Protein AF-A0A832NS48-F1 (afdb_monomer)

pLDDT: mean 82.48, std 14.41, range [35.66, 97.19]

Foldseek 3Di:
DLVVCVVVPNDDPDSVVDDQLSVLVVCVLLVLLQKWKFQPPDPVGDIASQSVQSVVHSPGDRLLVVLVVCCVVPVPVSVVSVDPVSVVSVVVSVQSVCCSVPNADEPDPDDPAQPCHPPPDPPCWDCTYPDDMTMDGGDDDPVSDDDDDVVVQVPDPHSCPVVPDDD

Structure (mmCIF, N/CA/C/O backbone):
data_AF-A0A832NS48-F1
#
_entry.id   AF-A0A832NS48-F1
#
loop_
_atom_site.group_PDB
_atom_site.id
_atom_site.type_symbol
_atom_site.label_atom_id
_atom_site.label_alt_id
_atom_site.label_comp_id
_atom_site.label_asym_id
_atom_site.label_entity_id
_atom_site.label_seq_id
_atom_site.pdbx_PDB_ins_code
_atom_site.Cartn_x
_atom_site.Cartn_y
_atom_site.Cartn_z
_atom_site.occupancy
_atom_site.B_iso_or_equiv
_atom_site.auth_seq_id
_atom_site.auth_comp_id
_atom_site.auth_asym_id
_atom_site.auth_atom_id
_atom_site.pdbx_PDB_model_num
ATOM 1 N N . MET A 1 1 ? -8.721 -1.169 -5.989 1.00 82.88 1 MET A N 1
ATOM 2 C CA . MET A 1 1 ? -8.488 -2.632 -5.961 1.00 82.88 1 MET A CA 1
ATOM 3 C C . MET A 1 1 ? -9.511 -3.408 -6.786 1.00 82.88 1 MET A C 1
ATOM 5 O O . MET A 1 1 ? -9.071 -4.079 -7.704 1.00 82.88 1 MET A O 1
ATOM 9 N N . LYS A 1 2 ? -10.835 -3.277 -6.565 1.00 88.69 2 LYS A N 1
ATOM 10 C CA . LYS A 1 2 ? -11.875 -3.960 -7.380 1.00 88.69 2 LYS A CA 1
ATOM 11 C C . LYS A 1 2 ? -11.630 -3.884 -8.891 1.00 88.69 2 LYS A C 1
ATOM 13 O O . LYS A 1 2 ? -11.517 -4.914 -9.543 1.00 88.69 2 LYS A O 1
ATOM 18 N N . ASN A 1 3 ? -11.473 -2.672 -9.422 1.00 88.06 3 ASN A N 1
ATOM 19 C CA . ASN A 1 3 ? -11.255 -2.481 -10.857 1.00 88.06 3 ASN A CA 1
ATOM 20 C C . ASN A 1 3 ? -9.983 -3.173 -11.367 1.00 88.06 3 ASN A C 1
ATOM 22 O O . ASN A 1 3 ? -9.993 -3.656 -12.489 1.00 88.06 3 ASN A O 1
ATOM 26 N N . ILE A 1 4 ? -8.926 -3.261 -10.549 1.00 88.88 4 ILE A N 1
ATOM 27 C CA . ILE A 1 4 ? -7.687 -3.965 -10.910 1.00 88.88 4 ILE A CA 1
ATOM 28 C C . ILE A 1 4 ? -7.997 -5.449 -11.111 1.00 88.88 4 ILE A C 1
ATOM 30 O O . ILE A 1 4 ? -7.703 -5.986 -12.170 1.00 88.88 4 ILE A O 1
ATOM 34 N N . LEU A 1 5 ? -8.658 -6.093 -10.144 1.00 89.19 5 LEU A N 1
ATOM 35 C CA . LEU A 1 5 ? -9.024 -7.510 -10.242 1.00 89.19 5 LEU A CA 1
ATOM 36 C C . LEU A 1 5 ? -9.884 -7.791 -11.479 1.00 89.19 5 LEU A C 1
ATOM 38 O O . LEU A 1 5 ? -9.539 -8.638 -12.298 1.00 89.19 5 LEU A O 1
ATOM 42 N N . MET A 1 6 ? -10.972 -7.039 -11.647 1.00 88.19 6 MET A N 1
ATOM 43 C CA . MET A 1 6 ? -11.918 -7.276 -12.740 1.00 88.19 6 MET A CA 1
ATOM 44 C C . MET A 1 6 ? -11.299 -7.042 -14.119 1.00 88.19 6 MET A C 1
ATOM 46 O O . MET A 1 6 ? -11.556 -7.803 -15.048 1.00 88.19 6 MET A O 1
ATOM 50 N N . LYS A 1 7 ? -10.473 -5.997 -14.268 1.00 87.69 7 LYS A N 1
ATOM 51 C CA . LYS A 1 7 ? -9.780 -5.715 -15.533 1.00 87.69 7 LYS A CA 1
ATOM 52 C C . LYS A 1 7 ? -8.726 -6.771 -15.869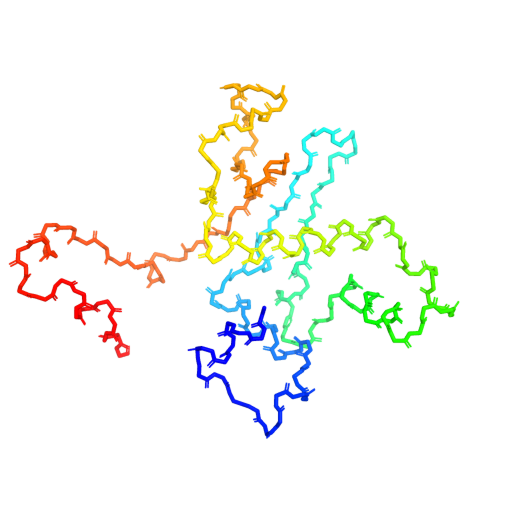 1.00 87.69 7 LYS A C 1
ATOM 54 O O . LYS A 1 7 ? -8.469 -6.975 -17.045 1.00 87.69 7 LYS A O 1
ATOM 59 N N . ASN A 1 8 ? -8.196 -7.471 -14.866 1.00 85.88 8 ASN A N 1
ATOM 60 C CA . ASN A 1 8 ? -7.285 -8.607 -15.026 1.00 85.88 8 ASN A CA 1
ATOM 61 C C . ASN A 1 8 ? -8.017 -9.965 -15.063 1.00 85.88 8 ASN A C 1
ATOM 63 O O . ASN A 1 8 ? -7.421 -11.004 -14.801 1.00 85.88 8 ASN A O 1
ATOM 67 N N . GLY A 1 9 ? -9.322 -9.979 -15.359 1.00 86.50 9 GLY A N 1
ATOM 68 C CA . GLY A 1 9 ? -10.070 -11.214 -15.610 1.00 86.50 9 GLY A CA 1
ATOM 69 C C . GLY A 1 9 ? -10.454 -12.020 -14.367 1.00 86.50 9 GLY A C 1
ATOM 70 O O . GLY A 1 9 ? -11.008 -13.109 -14.513 1.00 86.50 9 GLY A O 1
ATOM 71 N N . TYR A 1 10 ? -10.224 -11.501 -13.158 1.00 87.56 10 TYR A N 1
ATOM 72 C CA . TYR A 1 10 ? -10.694 -12.145 -11.933 1.00 87.56 10 TYR A CA 1
ATOM 73 C C . TYR A 1 10 ? -12.229 -12.152 -11.890 1.00 87.56 10 TYR A C 1
ATOM 75 O O . TYR A 1 10 ? -12.864 -11.113 -12.089 1.00 87.56 10 TYR A O 1
ATOM 83 N N . ARG A 1 11 ? -12.829 -13.316 -11.613 1.00 85.81 11 ARG A N 1
ATOM 84 C CA . ARG A 1 11 ? -14.287 -13.504 -11.577 1.00 85.81 11 ARG A CA 1
ATOM 85 C C . ARG A 1 11 ? -14.727 -14.132 -10.264 1.00 85.81 11 ARG A C 1
ATOM 87 O O . ARG A 1 11 ? -14.133 -15.102 -9.804 1.00 85.81 11 ARG A O 1
ATOM 94 N N . ARG A 1 12 ? -15.826 -13.613 -9.721 1.00 83.00 12 ARG A N 1
ATOM 95 C CA . ARG A 1 12 ? -16.579 -14.208 -8.615 1.00 83.00 12 ARG A CA 1
ATOM 96 C C . ARG A 1 12 ? -18.051 -14.315 -9.014 1.00 83.00 12 ARG A C 1
ATOM 98 O O . ARG A 1 12 ? -18.459 -13.708 -10.001 1.00 83.00 12 ARG A O 1
ATOM 105 N N . SER A 1 13 ? -18.825 -15.114 -8.284 1.00 76.62 13 SER A N 1
ATOM 106 C CA . SER A 1 13 ? -20.259 -15.317 -8.533 1.00 76.62 13 SER A CA 1
ATOM 107 C C . SER A 1 13 ? -21.064 -14.012 -8.469 1.00 76.62 13 SER A C 1
ATOM 109 O O . SER A 1 13 ? -21.865 -13.761 -9.363 1.00 76.62 13 SER A O 1
ATOM 111 N N . ASP A 1 14 ? -20.808 -13.163 -7.470 1.00 80.5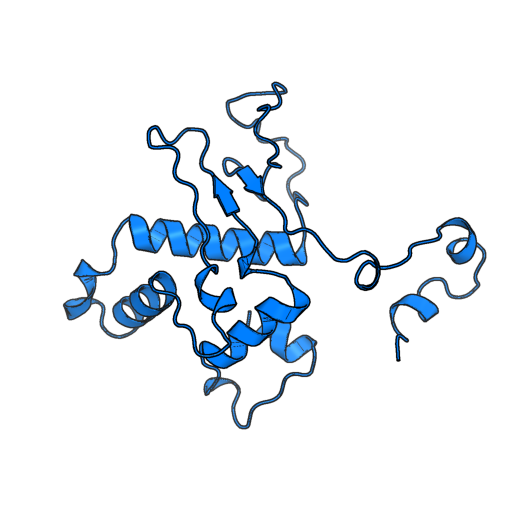0 14 ASP A N 1
ATOM 112 C CA . ASP A 1 14 ? -21.246 -11.762 -7.427 1.00 80.50 14 ASP A CA 1
ATOM 113 C C . ASP A 1 14 ? -20.042 -10.890 -7.030 1.00 80.50 14 ASP A C 1
ATOM 115 O O . ASP A 1 14 ? -19.311 -11.182 -6.082 1.00 80.50 14 ASP A O 1
ATOM 119 N N . ASP A 1 15 ? -19.830 -9.789 -7.747 1.00 74.38 15 ASP A N 1
ATOM 120 C CA . ASP A 1 15 ? -18.825 -8.778 -7.415 1.00 74.38 15 ASP A CA 1
ATOM 121 C C . ASP A 1 15 ? -18.997 -8.188 -6.008 1.00 74.38 15 ASP A C 1
ATOM 123 O O . ASP A 1 15 ? -18.042 -7.671 -5.422 1.00 74.38 15 ASP A O 1
ATOM 127 N N . ARG A 1 16 ? -20.233 -8.163 -5.500 1.00 76.19 16 ARG A N 1
ATOM 128 C CA . ARG A 1 16 ? -20.558 -7.676 -4.154 1.00 76.19 16 ARG A CA 1
ATOM 129 C C . ARG A 1 16 ? -20.024 -8.593 -3.066 1.00 76.19 16 ARG A C 1
ATOM 131 O O . ARG A 1 16 ? -19.844 -8.125 -1.945 1.00 76.19 16 ARG A O 1
ATOM 138 N N . ASP A 1 17 ? -19.707 -9.837 -3.409 1.00 82.56 17 ASP A N 1
ATOM 139 C CA . ASP A 1 17 ? -19.166 -10.799 -2.460 1.00 82.56 17 ASP A CA 1
ATOM 140 C C . ASP A 1 17 ? -17.672 -10.590 -2.216 1.00 82.56 17 ASP A C 1
ATOM 142 O O . ASP A 1 17 ? -17.150 -11.152 -1.251 1.00 82.56 17 ASP A O 1
ATOM 146 N N . LEU A 1 18 ? -16.984 -9.791 -3.052 1.00 86.94 18 LEU A N 1
ATOM 147 C CA . LEU A 1 18 ? -15.542 -9.562 -2.957 1.00 86.94 18 LEU A CA 1
ATOM 148 C C . LEU A 1 18 ? -15.123 -9.184 -1.535 1.00 86.94 18 LEU A C 1
ATOM 150 O O . LEU A 1 18 ? -15.590 -8.201 -0.956 1.00 86.94 18 LEU A O 1
ATOM 154 N N . ASN A 1 19 ? -14.186 -9.952 -0.998 1.00 87.44 19 ASN A N 1
ATOM 155 C CA . ASN A 1 19 ? -13.666 -9.792 0.345 1.00 87.44 19 ASN A CA 1
ATOM 156 C C . ASN A 1 19 ? -12.159 -9.502 0.318 1.00 87.44 19 ASN A C 1
ATOM 158 O O . ASN A 1 19 ? -11.529 -9.364 -0.730 1.00 87.44 19 ASN A O 1
ATOM 162 N N . MET A 1 20 ? -11.578 -9.350 1.507 1.00 87.62 20 MET A N 1
ATOM 163 C CA . MET A 1 20 ? -10.165 -9.005 1.650 1.00 87.62 20 MET A CA 1
ATOM 164 C C . MET A 1 20 ? -9.223 -10.084 1.094 1.00 87.62 20 MET A C 1
ATOM 166 O O . MET A 1 20 ? -8.210 -9.736 0.490 1.00 87.62 20 MET A O 1
ATOM 170 N N . SER A 1 21 ? -9.567 -11.366 1.238 1.00 88.25 21 SER A N 1
ATOM 171 C CA . SER A 1 21 ? -8.753 -12.463 0.709 1.00 88.25 21 SER A CA 1
ATOM 172 C C . SER A 1 21 ? -8.655 -12.399 -0.818 1.00 88.25 21 SER A C 1
ATOM 174 O O . SER A 1 21 ? -7.577 -12.602 -1.370 1.00 88.25 21 SER A O 1
ATOM 176 N N . ASP A 1 22 ? -9.724 -11.999 -1.515 1.00 91.06 22 ASP A N 1
ATOM 177 C CA . ASP A 1 22 ? -9.670 -11.820 -2.975 1.00 91.06 22 ASP A CA 1
ATOM 178 C C . ASP A 1 22 ? -8.679 -10.717 -3.370 1.00 91.06 22 ASP A C 1
ATOM 180 O O . ASP A 1 22 ? -7.909 -10.856 -4.321 1.00 91.06 22 ASP A O 1
ATOM 184 N N . TYR A 1 23 ? -8.653 -9.617 -2.612 1.00 91.62 23 TYR A N 1
ATOM 185 C CA . TYR A 1 23 ? -7.714 -8.523 -2.858 1.00 91.62 23 TYR A CA 1
ATOM 186 C C . TYR A 1 23 ? -6.269 -8.882 -2.511 1.00 91.62 23 TYR A C 1
ATOM 188 O O . TYR A 1 23 ? -5.361 -8.330 -3.130 1.00 91.62 23 TYR A O 1
ATOM 196 N N . ALA A 1 24 ? -6.036 -9.815 -1.586 1.00 92.75 24 ALA A N 1
ATOM 197 C CA . ALA A 1 24 ? -4.690 -10.250 -1.222 1.00 92.75 24 ALA A CA 1
ATOM 198 C C . ALA A 1 24 ? -3.950 -10.940 -2.384 1.00 92.75 24 ALA A C 1
ATOM 200 O O . ALA A 1 24 ? -2.720 -10.925 -2.418 1.00 92.75 24 ALA A O 1
ATOM 201 N N . ILE A 1 25 ? -4.668 -11.441 -3.399 1.00 92.00 25 ILE A N 1
ATOM 202 C CA . ILE A 1 25 ? -4.076 -11.951 -4.650 1.00 92.00 25 ILE A CA 1
ATOM 203 C C . ILE A 1 25 ? -3.245 -10.872 -5.356 1.00 92.00 25 ILE A C 1
ATOM 205 O O . ILE A 1 25 ? -2.216 -11.191 -5.950 1.00 92.00 25 ILE A O 1
ATOM 209 N N . LEU A 1 26 ? -3.626 -9.593 -5.239 1.00 92.19 26 LEU A N 1
ATOM 210 C CA . LEU A 1 26 ? -2.875 -8.478 -5.827 1.00 92.19 26 LEU A CA 1
ATOM 211 C C . LEU A 1 26 ? -1.442 -8.393 -5.294 1.00 92.19 26 LEU A C 1
ATOM 213 O O . LEU A 1 26 ? -0.576 -7.861 -5.978 1.00 92.19 26 LEU A O 1
ATOM 217 N N . ASN A 1 27 ? -1.163 -8.940 -4.106 1.00 94.06 27 ASN A N 1
ATOM 218 C CA . ASN A 1 27 ? 0.193 -8.995 -3.574 1.00 94.06 27 ASN A CA 1
ATOM 219 C C . ASN A 1 27 ? 1.153 -9.783 -4.481 1.00 94.06 27 ASN A C 1
ATOM 221 O O . 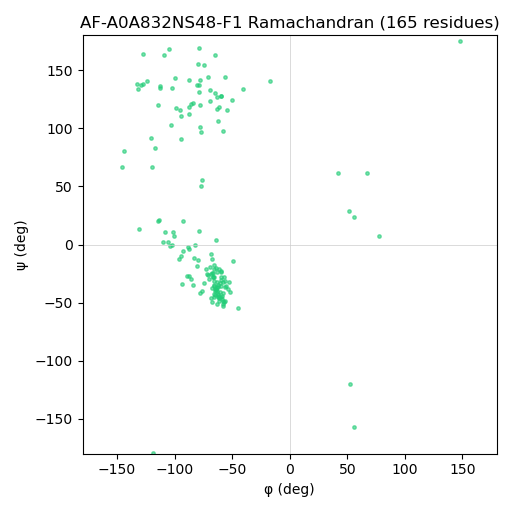ASN A 1 27 ? 2.338 -9.474 -4.481 1.00 94.06 27 ASN A O 1
ATOM 225 N N . LYS A 1 28 ? 0.652 -10.760 -5.254 1.00 89.88 28 LYS A N 1
ATOM 226 C CA . LYS A 1 28 ? 1.473 -11.547 -6.184 1.00 89.88 28 LYS A CA 1
ATOM 227 C C . LYS A 1 28 ? 1.994 -10.698 -7.339 1.00 89.88 28 LYS A C 1
ATOM 229 O O . LYS A 1 28 ? 3.180 -10.720 -7.598 1.00 89.88 28 LYS A O 1
ATOM 234 N N . SER A 1 29 ? 1.122 -9.933 -7.994 1.00 87.12 29 SER A N 1
ATOM 235 C CA . SER A 1 29 ? 1.505 -9.136 -9.168 1.00 87.12 29 SER A CA 1
ATOM 236 C C . SER A 1 29 ? 2.081 -7.766 -8.821 1.00 87.12 29 SER A C 1
ATOM 238 O O . SER A 1 29 ? 2.874 -7.219 -9.572 1.00 87.12 29 SER A O 1
ATOM 240 N N . HIS A 1 30 ? 1.665 -7.181 -7.698 1.00 91.44 30 HIS A N 1
ATOM 241 C CA . HIS A 1 30 ? 2.026 -5.811 -7.334 1.00 91.44 30 HIS A CA 1
ATOM 242 C C . HIS A 1 30 ? 2.988 -5.743 -6.145 1.00 91.44 30 HIS A C 1
ATOM 244 O O . HIS A 1 30 ? 3.274 -4.645 -5.685 1.00 91.44 30 HIS A O 1
ATOM 250 N N . PHE A 1 31 ? 3.442 -6.874 -5.589 1.00 94.31 31 PHE A N 1
ATOM 251 C CA . PHE A 1 31 ? 4.421 -6.936 -4.490 1.00 94.31 31 PHE A CA 1
ATOM 252 C C . PHE A 1 31 ? 4.077 -6.061 -3.266 1.00 94.31 31 PHE A C 1
ATOM 254 O O . PHE A 1 31 ? 4.954 -5.592 -2.539 1.00 94.31 31 PHE A O 1
ATOM 261 N N . LEU A 1 32 ? 2.783 -5.835 -3.014 1.00 96.25 32 LEU A N 1
ATOM 262 C CA . LEU A 1 32 ? 2.266 -4.809 -2.094 1.00 96.25 32 LEU A CA 1
ATOM 263 C C . LEU A 1 32 ? 2.843 -4.917 -0.672 1.00 96.25 32 LEU A C 1
ATOM 265 O O . LEU A 1 32 ? 3.118 -3.909 -0.024 1.00 96.25 32 LEU A O 1
ATOM 269 N N . SER A 1 33 ? 3.075 -6.139 -0.196 1.00 96.62 33 SER A N 1
ATOM 270 C CA . SER A 1 33 ? 3.649 -6.453 1.121 1.00 96.62 33 SER A CA 1
ATOM 271 C C . SER A 1 33 ? 5.118 -6.054 1.299 1.00 96.62 33 SER A C 1
ATOM 273 O O . SER A 1 33 ? 5.620 -6.086 2.425 1.00 96.62 33 SER A O 1
ATOM 275 N N . GLN A 1 34 ? 5.818 -5.701 0.221 1.00 96.56 34 GLN A N 1
ATOM 276 C CA . GLN A 1 34 ? 7.217 -5.273 0.253 1.00 96.56 34 GLN A CA 1
ATOM 277 C C . GLN A 1 34 ? 7.387 -3.748 0.275 1.00 96.56 34 GLN A C 1
ATOM 279 O O . GLN A 1 34 ? 8.487 -3.271 0.554 1.00 96.56 34 GLN A O 1
ATOM 284 N N . PHE A 1 35 ? 6.325 -2.983 0.016 1.00 96.25 35 PHE A N 1
ATOM 285 C CA . PHE A 1 35 ? 6.386 -1.528 0.077 1.00 96.25 35 PHE A CA 1
ATOM 286 C C . PHE A 1 35 ? 6.511 -1.024 1.517 1.00 96.25 35 PHE A C 1
ATOM 288 O O . PHE A 1 35 ? 5.862 -1.528 2.441 1.00 96.25 35 PHE A O 1
ATOM 295 N N . GLU A 1 36 ? 7.273 0.054 1.684 1.00 95.19 36 GLU A N 1
ATOM 296 C CA . GLU A 1 36 ? 7.335 0.821 2.928 1.00 95.19 36 GLU A CA 1
ATOM 297 C C . GLU A 1 36 ? 7.123 2.305 2.629 1.00 95.19 36 GLU A C 1
ATOM 299 O O . GLU A 1 36 ? 7.685 2.844 1.681 1.00 95.19 36 GLU A O 1
ATOM 304 N N . VAL A 1 37 ? 6.331 2.983 3.453 1.00 93.12 37 VAL A N 1
ATOM 305 C CA . VAL A 1 37 ? 6.095 4.427 3.374 1.00 93.12 37 VAL A CA 1
ATOM 306 C C . VAL A 1 37 ? 6.698 5.090 4.602 1.00 93.12 37 VAL A C 1
ATOM 308 O O . VAL A 1 37 ? 6.530 4.607 5.720 1.00 93.12 37 VAL A O 1
ATOM 311 N N . THR A 1 38 ? 7.381 6.210 4.404 1.00 90.25 38 THR A N 1
ATOM 312 C CA . THR A 1 38 ? 7.946 7.032 5.475 1.00 90.25 38 THR A CA 1
ATOM 313 C C . THR A 1 38 ? 7.428 8.459 5.368 1.00 90.25 38 THR A C 1
ATOM 315 O O . THR A 1 38 ? 7.293 9.017 4.280 1.00 90.25 38 THR A O 1
ATOM 318 N N . MET A 1 39 ? 7.148 9.065 6.518 1.00 86.44 39 MET A N 1
ATOM 319 C CA . MET A 1 39 ? 6.843 10.490 6.633 1.00 86.44 39 MET A CA 1
ATOM 320 C C . MET A 1 39 ? 8.086 11.200 7.179 1.00 86.44 39 MET A C 1
ATOM 322 O O . MET A 1 39 ? 8.353 11.080 8.377 1.00 86.44 39 MET A O 1
ATOM 326 N N . PRO A 1 40 ? 8.868 11.906 6.343 1.00 76.31 40 PRO A N 1
ATOM 327 C CA . PRO A 1 40 ? 10.176 12.428 6.746 1.00 76.31 40 PRO A CA 1
ATOM 328 C C . PRO A 1 40 ? 10.088 13.465 7.879 1.00 76.31 40 PRO A C 1
ATOM 330 O O . PRO A 1 40 ? 10.940 13.485 8.760 1.00 76.31 40 PRO A O 1
ATOM 333 N N . ASN A 1 41 ? 9.005 14.248 7.926 1.00 75.38 41 ASN A N 1
ATOM 334 C CA . ASN A 1 41 ? 8.764 15.259 8.964 1.00 75.38 41 ASN A CA 1
ATOM 335 C C . ASN A 1 41 ? 8.166 14.698 10.271 1.00 75.38 41 ASN A C 1
ATOM 337 O O . ASN A 1 41 ? 7.902 15.452 11.206 1.00 75.38 41 ASN A O 1
ATOM 341 N N . TRP A 1 42 ? 7.907 13.390 10.356 1.00 81.50 42 TRP A N 1
ATOM 342 C CA . TRP A 1 42 ? 7.347 12.779 11.559 1.00 81.50 42 TRP A CA 1
ATOM 343 C C . TRP A 1 42 ? 8.481 12.391 12.521 1.00 81.50 42 TRP A C 1
ATOM 345 O O . TRP A 1 42 ? 9.235 11.451 12.265 1.00 81.50 42 TRP A O 1
ATOM 355 N N . THR A 1 43 ? 8.563 13.073 13.667 1.00 68.19 43 THR A N 1
ATOM 356 C CA . THR A 1 43 ? 9.647 12.954 14.671 1.00 68.19 43 THR A CA 1
ATOM 357 C C . THR A 1 43 ? 9.933 11.521 15.136 1.00 68.19 43 THR A C 1
ATOM 359 O O . THR A 1 43 ? 11.076 11.158 15.390 1.00 68.19 43 THR A O 1
ATOM 362 N N . GLY A 1 44 ? 8.911 10.670 15.189 1.00 62.03 44 GLY A N 1
ATOM 363 C CA . GLY A 1 44 ? 9.012 9.249 15.533 1.00 62.03 44 GLY A CA 1
ATOM 364 C C . GLY A 1 44 ? 9.507 8.284 14.442 1.00 62.03 44 GLY A C 1
ATOM 365 O O . GLY A 1 44 ? 9.336 7.087 14.646 1.00 62.03 44 GLY A O 1
ATOM 366 N N . ARG A 1 45 ? 10.051 8.741 13.295 1.00 63.03 45 ARG A N 1
ATOM 367 C CA . ARG A 1 45 ? 10.482 7.883 12.158 1.00 63.03 45 ARG A CA 1
ATOM 368 C C . ARG A 1 45 ? 9.477 6.757 11.872 1.00 63.03 45 ARG A C 1
ATOM 370 O O . ARG A 1 45 ? 9.775 5.570 12.002 1.00 63.03 45 ARG A O 1
ATOM 377 N N . CYS A 1 46 ? 8.248 7.128 11.527 1.00 75.12 46 CYS A N 1
ATOM 378 C CA . CYS A 1 46 ? 7.194 6.148 11.292 1.00 75.12 46 CYS A CA 1
ATOM 379 C C . CYS A 1 46 ? 7.372 5.506 9.908 1.00 75.12 46 CYS A C 1
ATOM 381 O O . CYS A 1 46 ? 7.023 6.109 8.892 1.00 75.12 46 CYS A O 1
ATOM 383 N N . LYS A 1 47 ? 7.928 4.289 9.879 1.00 88.62 47 LYS A N 1
ATOM 384 C CA . LYS A 1 47 ? 7.868 3.403 8.711 1.00 88.62 47 LYS A CA 1
ATOM 385 C C . LYS A 1 47 ? 6.553 2.633 8.741 1.00 88.62 47 LYS A C 1
ATOM 387 O O . LYS A 1 47 ? 6.273 1.907 9.695 1.00 88.62 47 LYS A O 1
ATOM 392 N N . VAL A 1 48 ? 5.755 2.782 7.694 1.00 93.88 48 VAL A N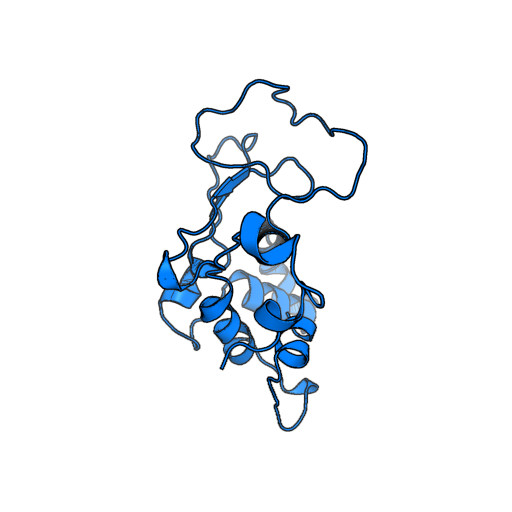 1
ATOM 393 C CA . VAL A 1 48 ? 4.438 2.163 7.555 1.00 93.88 48 VAL A CA 1
ATOM 394 C C . VAL A 1 48 ? 4.482 1.165 6.406 1.00 93.88 48 VAL A C 1
ATOM 396 O O . VAL A 1 48 ? 4.743 1.535 5.267 1.00 93.88 48 VAL A O 1
ATOM 399 N N . ALA A 1 49 ? 4.199 -0.102 6.700 1.00 96.06 49 ALA A N 1
ATOM 400 C CA . ALA A 1 49 ? 4.094 -1.172 5.710 1.00 96.06 49 ALA A CA 1
ATOM 401 C C . ALA A 1 49 ? 2.650 -1.712 5.720 1.00 96.06 49 ALA A C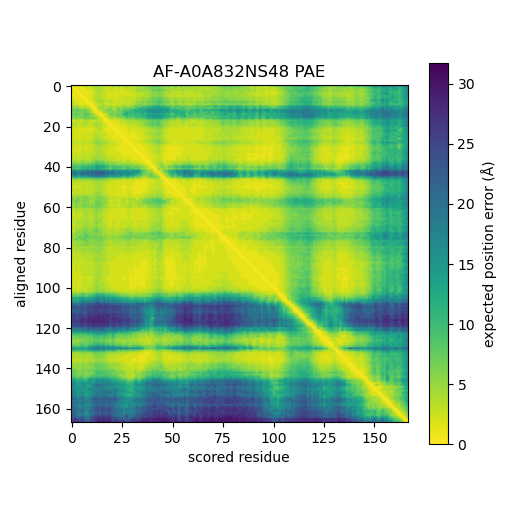 1
ATOM 403 O O . ALA A 1 49 ? 2.351 -2.679 6.431 1.00 96.06 49 ALA A O 1
ATOM 404 N N . PRO A 1 50 ? 1.716 -1.057 5.006 1.00 96.38 50 PRO A N 1
ATOM 405 C CA . PRO A 1 50 ? 0.276 -1.269 5.180 1.00 96.38 50 PRO A CA 1
ATOM 406 C C . PRO A 1 50 ? -0.191 -2.666 4.756 1.00 96.38 50 PRO A C 1
ATOM 408 O O . PRO A 1 50 ? -1.192 -3.153 5.275 1.00 96.38 50 PRO A O 1
ATOM 411 N N . PHE A 1 51 ? 0.544 -3.323 3.858 1.00 97.00 51 PHE A N 1
ATOM 412 C CA . PHE A 1 51 ? 0.225 -4.653 3.335 1.00 97.00 51 PHE A CA 1
ATOM 413 C C . PHE A 1 51 ? 1.170 -5.749 3.844 1.00 97.00 51 PHE A C 1
ATOM 415 O O . PHE A 1 51 ? 1.131 -6.868 3.342 1.00 97.00 51 PHE A O 1
ATOM 422 N N . LYS A 1 52 ? 2.021 -5.466 4.844 1.00 96.81 52 LYS A N 1
ATOM 423 C CA . LYS A 1 52 ? 3.058 -6.401 5.321 1.00 96.81 52 LYS A CA 1
ATOM 424 C C . LYS A 1 52 ? 2.513 -7.792 5.664 1.00 96.81 52 LYS A C 1
ATOM 426 O O . LYS A 1 52 ? 3.148 -8.786 5.327 1.00 96.81 52 LYS A O 1
ATOM 431 N N . ALA A 1 53 ? 1.339 -7.859 6.296 1.00 95.56 53 ALA A N 1
ATOM 432 C CA . ALA A 1 53 ? 0.734 -9.122 6.726 1.00 95.56 53 ALA A CA 1
ATOM 433 C C . ALA A 1 53 ? 0.391 -10.059 5.554 1.00 95.56 53 ALA A C 1
ATOM 435 O O . ALA A 1 53 ? 0.386 -11.269 5.729 1.00 95.56 53 ALA A O 1
ATOM 436 N N . TRP A 1 54 ? 0.191 -9.546 4.336 1.00 95.25 54 TRP A N 1
ATOM 437 C CA . TRP A 1 54 ? -0.045 -10.388 3.156 1.00 95.25 54 TRP A CA 1
ATOM 438 C C . TRP A 1 54 ? 1.166 -11.218 2.719 1.00 95.25 54 TRP A C 1
ATOM 440 O O . TRP A 1 54 ? 1.030 -12.088 1.862 1.00 95.25 54 TRP A O 1
ATOM 450 N N . ARG A 1 55 ? 2.346 -10.995 3.312 1.00 93.50 55 ARG A N 1
ATOM 451 C CA . ARG A 1 55 ? 3.484 -11.915 3.172 1.00 93.50 55 ARG A CA 1
ATOM 452 C C . ARG A 1 55 ? 3.205 -13.277 3.814 1.00 93.50 55 ARG A C 1
ATOM 454 O O . ARG A 1 55 ? 3.776 -14.270 3.387 1.00 93.50 55 ARG A O 1
ATOM 461 N N . GLU A 1 56 ? 2.352 -13.317 4.833 1.00 92.50 56 GLU A N 1
ATOM 462 C CA . GLU A 1 56 ? 2.026 -14.540 5.574 1.00 92.50 56 GLU A CA 1
ATOM 463 C C . GLU A 1 56 ? 0.989 -15.405 4.841 1.00 92.50 56 GLU A C 1
ATOM 465 O O . GLU A 1 56 ? 0.887 -16.597 5.116 1.00 92.50 56 GLU A O 1
ATOM 470 N N . GLY A 1 57 ? 0.248 -14.836 3.883 1.00 89.44 57 GLY A N 1
ATOM 471 C CA . GLY A 1 57 ? -0.711 -15.570 3.064 1.00 89.44 57 GLY A CA 1
ATOM 472 C C . GLY A 1 57 ? -1.918 -14.740 2.632 1.00 89.44 57 GLY A C 1
ATOM 473 O O . GLY A 1 57 ? -2.101 -13.591 3.038 1.00 89.44 57 GLY A O 1
ATOM 474 N N . ILE A 1 58 ? -2.757 -15.354 1.794 1.00 85.69 58 ILE A N 1
ATOM 475 C CA . ILE A 1 58 ? -3.983 -14.751 1.246 1.00 85.69 58 ILE A CA 1
ATOM 476 C C . ILE A 1 58 ? -5.053 -14.501 2.322 1.00 85.69 58 ILE A C 1
ATOM 478 O O . ILE A 1 58 ? -5.828 -13.555 2.213 1.00 85.69 58 ILE A O 1
ATOM 482 N N . ASP A 1 59 ? -5.056 -15.299 3.391 1.00 88.06 59 ASP A N 1
ATOM 483 C CA . ASP A 1 59 ? -6.025 -15.195 4.490 1.00 88.06 59 ASP A CA 1
ATOM 484 C C . ASP A 1 59 ? -5.602 -14.210 5.587 1.00 88.06 59 ASP A C 1
ATOM 486 O O . ASP A 1 59 ? -6.351 -13.945 6.536 1.00 88.06 59 ASP A O 1
ATOM 490 N N . SER A 1 60 ? -4.406 -13.631 5.464 1.00 91.62 60 SER A N 1
ATOM 491 C CA . SER A 1 60 ? -3.883 -12.690 6.444 1.00 91.62 60 SER A CA 1
ATOM 492 C C . SER A 1 60 ? -4.663 -11.381 6.423 1.00 91.62 60 SER A C 1
ATOM 494 O O . SER A 1 60 ? -4.766 -10.675 5.416 1.00 91.62 60 SER A O 1
ATOM 496 N N . LYS A 1 61 ? -5.204 -11.024 7.588 1.00 91.25 61 LYS A N 1
ATOM 497 C CA . LYS A 1 61 ? -6.009 -9.815 7.76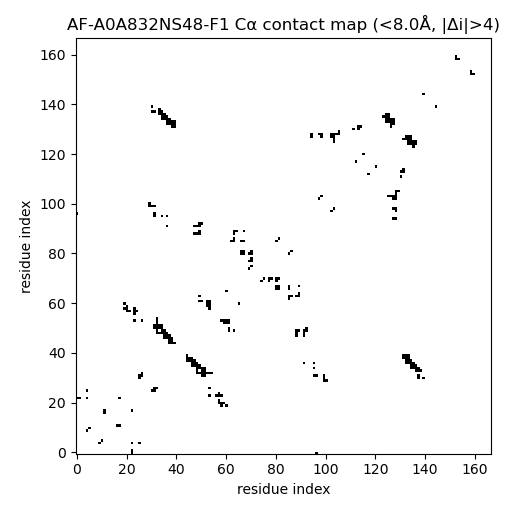1 1.00 91.25 61 LYS A CA 1
ATOM 498 C C . LYS A 1 61 ? -5.114 -8.591 7.921 1.00 91.25 61 LYS A C 1
ATOM 500 O O . LYS A 1 61 ? -4.157 -8.599 8.689 1.00 91.25 61 LYS A O 1
ATOM 505 N N . LEU A 1 62 ? -5.487 -7.498 7.261 1.00 95.19 62 LEU A N 1
ATOM 506 C CA . LEU A 1 62 ? -4.864 -6.193 7.468 1.00 95.19 62 LEU A CA 1
ATOM 507 C C . LEU A 1 62 ? -5.575 -5.463 8.619 1.00 95.19 62 LEU A C 1
ATOM 509 O O . LEU A 1 62 ? -6.762 -5.149 8.476 1.00 95.19 62 LEU A O 1
ATOM 513 N N . PRO A 1 63 ? -4.890 -5.138 9.734 1.00 94.19 63 PRO A N 1
ATOM 514 C CA . PRO A 1 63 ? -5.537 -4.513 10.889 1.00 94.19 63 PRO A CA 1
ATOM 515 C C . PRO A 1 63 ? -6.239 -3.191 10.559 1.00 94.19 63 PRO A C 1
ATOM 517 O O . PRO A 1 63 ? -7.364 -2.962 10.994 1.00 94.19 63 PRO A O 1
ATOM 520 N N . TRP A 1 64 ? -5.612 -2.345 9.735 1.00 95.31 64 TRP A N 1
ATOM 521 C CA . TRP A 1 64 ? -6.180 -1.052 9.342 1.00 95.31 64 TRP A CA 1
ATOM 522 C C . TRP A 1 64 ? -7.452 -1.202 8.502 1.00 95.31 64 TRP A C 1
ATOM 524 O O . TRP A 1 64 ? -8.373 -0.401 8.634 1.00 95.31 64 TRP A O 1
ATOM 534 N N . TYR A 1 65 ? -7.525 -2.235 7.658 1.00 94.44 65 TYR A N 1
ATOM 535 C CA . TYR A 1 65 ? -8.691 -2.474 6.815 1.00 94.44 65 TYR A CA 1
ATOM 536 C C . TYR A 1 65 ? -9.848 -3.061 7.619 1.00 94.44 65 TYR A C 1
ATOM 538 O O . TYR A 1 65 ? -10.994 -2.664 7.423 1.00 94.44 65 TYR A O 1
ATOM 546 N N . ALA A 1 66 ? -9.550 -3.978 8.546 1.00 94.12 66 ALA A N 1
ATOM 547 C CA . ALA A 1 66 ? -10.544 -4.484 9.485 1.00 94.12 66 ALA A CA 1
ATOM 548 C C . ALA A 1 66 ? -11.151 -3.326 10.293 1.00 94.12 66 ALA A C 1
ATOM 550 O O . ALA A 1 66 ? -12.370 -3.175 10.305 1.00 94.12 66 ALA A O 1
ATOM 551 N N . ALA A 1 67 ? -10.304 -2.447 10.841 1.00 95.62 67 ALA A N 1
ATOM 552 C CA . ALA A 1 67 ? -10.743 -1.257 11.564 1.00 95.62 67 ALA A CA 1
ATOM 553 C C . ALA A 1 67 ? -11.583 -0.306 10.699 1.00 95.62 67 ALA A C 1
ATOM 555 O O . ALA A 1 67 ? -12.649 0.144 11.116 1.00 95.62 67 ALA A O 1
ATOM 556 N N . TYR A 1 68 ? -11.149 -0.041 9.463 1.00 93.62 68 TYR A N 1
ATOM 557 C CA . TYR A 1 68 ? -11.926 0.748 8.507 1.00 93.62 68 TYR A CA 1
ATOM 558 C C . TYR A 1 68 ? -13.319 0.147 8.270 1.00 93.62 68 TYR A C 1
ATOM 560 O O . TYR A 1 68 ? -14.318 0.863 8.350 1.00 93.62 68 TYR A O 1
ATOM 568 N N . ASN A 1 69 ? -13.407 -1.163 8.018 1.00 92.50 69 ASN A N 1
ATOM 569 C CA . ASN A 1 69 ? -14.682 -1.835 7.784 1.00 92.50 69 ASN A CA 1
ATOM 570 C C . ASN A 1 69 ? -15.573 -1.825 9.031 1.00 92.50 69 ASN A C 1
ATOM 572 O O . ASN A 1 69 ? -16.763 -1.541 8.914 1.00 92.50 69 ASN A O 1
ATOM 576 N N . HIS A 1 70 ? -15.020 -2.072 10.219 1.00 95.31 70 HIS A N 1
ATOM 577 C CA . HIS A 1 70 ? -15.765 -1.983 11.475 1.00 95.31 70 HIS A CA 1
ATOM 578 C C . HIS A 1 70 ? -16.378 -0.591 11.667 1.00 95.31 70 HIS A C 1
ATOM 580 O O . HIS A 1 70 ? -17.581 -0.476 11.894 1.00 95.31 70 HIS A O 1
ATOM 586 N N . VAL A 1 71 ? -15.584 0.471 11.492 1.00 95.88 71 VAL A N 1
ATOM 587 C CA . VAL A 1 71 ? -16.053 1.863 11.600 1.00 95.88 71 VAL A CA 1
ATOM 588 C C . VAL A 1 71 ? -17.081 2.199 10.515 1.00 95.88 71 VAL A C 1
ATOM 590 O O . VAL A 1 71 ? -18.054 2.902 10.783 1.00 95.88 71 VAL A O 1
ATOM 593 N N . LYS A 1 72 ? -16.892 1.711 9.283 1.00 92.19 72 LYS A N 1
ATOM 594 C CA . LYS A 1 72 ? -17.821 1.925 8.162 1.00 92.19 72 LYS A CA 1
ATOM 595 C C . LYS A 1 72 ? -19.195 1.311 8.435 1.00 92.19 72 LYS A C 1
ATOM 597 O O . LYS A 1 72 ? -20.199 1.933 8.104 1.00 92.19 72 LYS A O 1
ATOM 602 N N . HIS A 1 73 ? -19.233 0.105 8.996 1.00 92.94 73 HIS A N 1
ATOM 603 C CA . HIS A 1 73 ? -20.475 -0.638 9.212 1.00 92.94 73 HIS A CA 1
ATOM 604 C C . HIS A 1 73 ? -21.141 -0.341 10.561 1.00 92.94 73 HIS A C 1
ATOM 606 O O . HIS A 1 73 ? -22.359 -0.442 10.658 1.00 92.94 73 HIS A O 1
ATOM 612 N N . ASN A 1 74 ? -20.376 0.047 11.583 1.00 94.94 74 ASN A N 1
ATOM 613 C CA . ASN A 1 74 ? -20.895 0.315 12.922 1.00 94.94 74 ASN A CA 1
ATOM 614 C C . ASN A 1 74 ? -20.121 1.456 13.600 1.00 94.94 74 ASN A C 1
ATOM 616 O O . ASN A 1 74 ? -19.389 1.275 14.571 1.00 94.94 74 ASN A O 1
ATOM 620 N N . ARG A 1 75 ? -20.264 2.668 13.057 1.00 93.31 75 ARG A N 1
ATOM 621 C CA . ARG A 1 75 ? -19.516 3.843 13.526 1.00 93.31 75 ARG A CA 1
ATOM 622 C C . ARG A 1 75 ? -19.770 4.173 14.998 1.00 93.31 75 ARG A C 1
ATOM 624 O O . ARG A 1 75 ? -18.849 4.641 15.655 1.00 93.31 75 ARG A O 1
ATOM 631 N N . GLN A 1 76 ? -20.992 3.967 15.492 1.00 95.44 76 GLN A N 1
ATOM 632 C CA . GLN A 1 76 ? -21.374 4.339 16.858 1.00 95.44 76 GLN A CA 1
ATOM 633 C C . GLN A 1 76 ? -20.607 3.516 17.899 1.00 95.44 76 GLN A C 1
ATOM 635 O O . GLN A 1 76 ? -20.053 4.089 18.831 1.00 95.44 76 GLN A O 1
ATOM 640 N N . GLU A 1 77 ? -20.500 2.201 17.704 1.00 97.00 77 GLU A N 1
ATOM 641 C CA . GLU A 1 77 ? -19.803 1.320 18.649 1.00 97.00 77 GLU A CA 1
ATOM 642 C C . GLU A 1 77 ? -18.301 1.207 18.366 1.00 97.00 77 GLU A C 1
ATOM 644 O O . GLU A 1 77 ? -17.517 0.943 19.275 1.00 97.00 77 GLU A O 1
ATOM 649 N N . LYS A 1 78 ? -17.884 1.391 17.107 1.00 97.19 78 LYS A N 1
ATOM 650 C CA . LYS A 1 78 ? -16.498 1.177 16.658 1.00 97.19 78 LYS A CA 1
ATOM 651 C C . LYS A 1 78 ? -15.692 2.458 16.497 1.00 97.19 78 LYS A C 1
ATOM 653 O O . LYS A 1 78 ? -14.589 2.418 15.959 1.00 97.19 78 LYS A O 1
ATOM 658 N N . PHE A 1 79 ? -16.196 3.601 16.966 1.00 95.56 79 PHE A N 1
ATOM 659 C CA . PHE A 1 79 ? -15.493 4.885 16.864 1.00 95.56 79 PHE A CA 1
ATOM 660 C C . PHE A 1 79 ? -14.091 4.854 17.492 1.00 95.56 79 PHE A C 1
ATOM 662 O O . PHE A 1 79 ? -13.174 5.499 16.992 1.00 95.56 79 PHE A O 1
ATOM 669 N N . ASN A 1 80 ? -13.888 4.048 18.536 1.00 96.50 80 ASN A N 1
ATOM 670 C CA . ASN A 1 80 ? -12.582 3.836 19.161 1.00 96.50 80 ASN A CA 1
ATOM 671 C C . ASN A 1 80 ? -11.523 3.262 18.196 1.00 96.50 80 ASN A C 1
ATOM 673 O O . ASN A 1 80 ? -10.329 3.435 18.427 1.00 96.50 80 ASN A O 1
ATOM 677 N N . GLU A 1 81 ? -11.933 2.597 17.111 1.00 96.94 81 GLU A N 1
ATOM 678 C CA . GLU A 1 81 ? -11.034 2.085 16.074 1.00 96.94 81 GLU A CA 1
ATOM 679 C C . GLU A 1 81 ? -10.651 3.163 15.037 1.00 96.94 81 GLU A C 1
ATOM 681 O O . GLU A 1 81 ? -9.681 2.980 14.295 1.00 96.94 81 GLU A O 1
ATOM 686 N N . ALA A 1 82 ? -11.323 4.323 15.019 1.00 95.50 82 ALA A N 1
ATOM 687 C CA . ALA A 1 82 ? -11.017 5.474 14.159 1.00 95.50 82 ALA A CA 1
ATOM 688 C C . ALA A 1 82 ? -9.801 6.281 14.666 1.00 95.50 82 ALA A C 1
ATOM 690 O O . ALA A 1 82 ? -9.838 7.500 14.823 1.00 95.50 82 ALA A O 1
ATOM 691 N N . THR A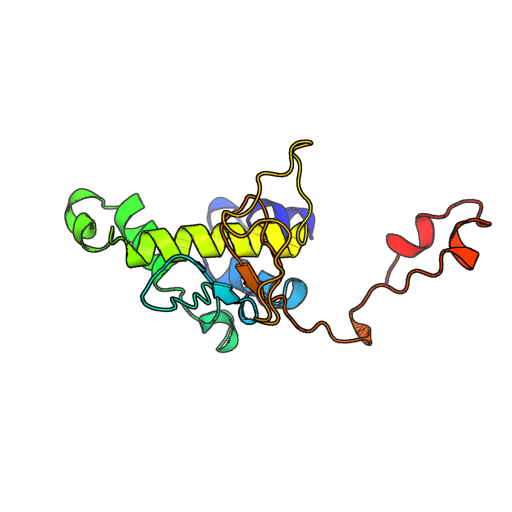 1 83 ? -8.703 5.584 14.949 1.00 95.81 83 THR A N 1
ATOM 692 C CA . THR A 1 83 ? -7.464 6.177 15.461 1.00 95.81 83 THR A CA 1
ATOM 693 C C . THR A 1 83 ? -6.636 6.812 14.347 1.00 95.81 83 THR A C 1
ATOM 695 O O . THR A 1 83 ? -6.664 6.360 13.198 1.00 95.81 83 THR A O 1
ATOM 698 N N . LEU A 1 84 ? -5.796 7.792 14.705 1.00 93.38 84 LEU A N 1
ATOM 699 C CA . LEU A 1 84 ? -4.809 8.366 13.784 1.00 93.38 84 LEU A CA 1
ATOM 700 C C . LEU A 1 84 ? -3.925 7.279 13.156 1.00 93.38 84 LEU A C 1
ATOM 702 O O . LEU A 1 84 ? -3.647 7.328 11.966 1.00 93.38 84 LEU A O 1
ATOM 706 N N . LYS A 1 85 ? -3.549 6.246 13.921 1.00 93.19 85 LYS A N 1
ATOM 707 C CA . LYS A 1 85 ? -2.776 5.104 13.415 1.00 93.19 85 LYS A CA 1
ATOM 708 C C . LYS A 1 85 ? -3.495 4.392 12.265 1.00 93.19 85 LYS A C 1
ATOM 710 O O . LYS A 1 85 ? -2.890 4.180 11.219 1.00 93.19 85 LYS A O 1
ATOM 715 N N . ASN A 1 86 ? -4.767 4.031 12.439 1.00 95.44 86 ASN A N 1
ATOM 716 C CA . ASN A 1 86 ? -5.522 3.327 11.399 1.00 95.44 86 ASN A CA 1
ATOM 717 C C . ASN A 1 86 ? -5.777 4.220 10.180 1.00 95.44 86 ASN A C 1
ATOM 719 O O . ASN A 1 86 ? -5.654 3.745 9.052 1.00 95.44 86 ASN A O 1
ATOM 723 N N . ALA A 1 87 ? -6.044 5.511 10.394 1.00 94.12 87 ALA A N 1
ATOM 724 C CA . ALA A 1 87 ? -6.169 6.488 9.314 1.00 94.12 87 ALA A CA 1
ATOM 725 C C . ALA A 1 87 ? -4.862 6.626 8.512 1.00 94.12 87 ALA A C 1
ATOM 727 O O . ALA A 1 87 ? -4.885 6.551 7.285 1.00 94.12 87 ALA A O 1
ATOM 728 N N . THR A 1 88 ? -3.714 6.734 9.190 1.00 93.06 88 THR A N 1
ATOM 729 C CA . THR A 1 88 ? -2.391 6.782 8.552 1.00 93.06 88 THR A CA 1
ATOM 730 C C . THR A 1 88 ? -2.106 5.508 7.761 1.00 93.06 88 THR A C 1
ATOM 732 O O . THR A 1 88 ? -1.679 5.588 6.614 1.00 93.06 88 THR A O 1
ATOM 735 N N . PHE A 1 89 ? -2.377 4.323 8.318 1.00 95.38 89 PHE A N 1
ATOM 736 C CA . PHE A 1 89 ? -2.180 3.063 7.593 1.00 95.38 89 PHE A CA 1
ATOM 737 C C . PHE A 1 89 ? -3.096 2.943 6.368 1.00 95.38 89 PHE A C 1
ATOM 739 O O . PHE A 1 89 ? -2.642 2.463 5.332 1.00 95.38 89 PHE A O 1
ATOM 746 N N . ALA A 1 90 ? -4.348 3.401 6.452 1.00 94.94 90 ALA A N 1
ATOM 747 C CA . ALA A 1 90 ? -5.261 3.425 5.311 1.00 94.94 90 ALA A CA 1
ATOM 748 C C . ALA A 1 90 ? -4.777 4.382 4.208 1.00 94.94 90 ALA A C 1
ATOM 750 O O . ALA A 1 90 ? -4.769 4.011 3.034 1.00 94.94 90 ALA A O 1
ATOM 751 N N . LEU A 1 91 ? -4.310 5.579 4.582 1.00 93.62 91 LEU A N 1
ATOM 752 C CA . LEU A 1 91 ? -3.722 6.548 3.654 1.00 93.62 91 LEU A CA 1
ATOM 753 C C . LEU A 1 91 ? -2.462 5.991 2.979 1.00 93.62 91 LEU A C 1
ATOM 755 O O . LEU A 1 91 ? -2.356 6.020 1.755 1.00 93.62 91 LEU A O 1
ATOM 759 N N . CYS A 1 92 ? -1.532 5.423 3.751 1.00 94.12 92 CYS A N 1
ATOM 760 C CA . CYS A 1 92 ? -0.345 4.769 3.200 1.00 94.12 92 CYS A CA 1
ATOM 761 C C . CYS A 1 92 ? -0.716 3.563 2.325 1.00 94.12 92 CYS A C 1
ATOM 763 O O . CYS A 1 92 ? -0.057 3.320 1.321 1.00 94.12 92 CYS A O 1
ATOM 765 N N . GLY A 1 93 ? -1.771 2.817 2.665 1.00 94.75 93 GLY A N 1
ATOM 766 C CA . GLY A 1 93 ? -2.289 1.725 1.840 1.00 94.75 93 GLY A CA 1
ATOM 767 C C . GLY A 1 93 ? -2.778 2.212 0.477 1.00 94.75 93 GLY A C 1
ATOM 768 O O . GLY A 1 93 ? -2.447 1.618 -0.547 1.00 94.75 93 GLY A O 1
ATOM 769 N N . LEU A 1 94 ? -3.504 3.332 0.446 1.00 93.88 94 LEU A N 1
ATOM 770 C CA . LEU A 1 94 ? -3.913 3.975 -0.802 1.00 93.88 94 LEU A CA 1
ATOM 771 C C . LEU A 1 94 ? -2.702 4.439 -1.621 1.00 93.88 94 LEU A C 1
ATOM 773 O O . LEU A 1 94 ? -2.643 4.182 -2.821 1.00 93.88 94 LEU A O 1
ATOM 777 N N . LEU A 1 95 ? -1.725 5.072 -0.969 1.00 93.38 95 LEU A N 1
ATOM 778 C CA . LEU A 1 95 ? -0.493 5.531 -1.606 1.00 93.38 95 LEU A CA 1
ATOM 779 C C . LEU A 1 95 ? 0.282 4.374 -2.248 1.00 93.38 95 LEU A C 1
ATOM 781 O O . LEU A 1 95 ? 0.658 4.467 -3.410 1.00 93.38 95 LEU A O 1
ATOM 785 N N . VAL A 1 96 ? 0.458 3.263 -1.527 1.00 95.31 96 VAL A N 1
ATOM 786 C CA . VAL A 1 96 ? 1.110 2.056 -2.056 1.00 95.31 96 VAL A CA 1
ATOM 787 C C . VAL A 1 96 ? 0.350 1.494 -3.257 1.00 95.31 96 VAL A C 1
ATOM 789 O O . VAL A 1 96 ? 0.976 1.123 -4.241 1.00 95.31 96 VAL A O 1
ATOM 792 N N . LEU A 1 97 ? -0.987 1.472 -3.235 1.00 93.88 97 LEU A N 1
ATOM 793 C CA . LEU A 1 97 ? -1.778 1.003 -4.380 1.00 93.88 97 LEU A CA 1
ATOM 794 C C . LEU A 1 97 ? -1.620 1.884 -5.621 1.00 93.88 97 LEU A C 1
ATOM 796 O O . LEU A 1 97 ? -1.613 1.359 -6.736 1.00 93.88 97 LEU A O 1
ATOM 800 N N . TYR A 1 98 ? -1.529 3.203 -5.443 1.00 92.19 98 TYR A N 1
ATOM 801 C CA . TYR A 1 98 ? -1.239 4.112 -6.547 1.00 92.19 98 TYR A CA 1
ATOM 802 C C . TYR A 1 98 ? 0.186 3.922 -7.045 1.00 92.19 98 TYR A C 1
ATOM 804 O O . TYR A 1 98 ? 0.388 3.771 -8.245 1.00 92.19 98 TYR A O 1
ATOM 812 N N . SER A 1 99 ? 1.161 3.846 -6.143 1.00 92.38 99 SER A N 1
ATOM 813 C CA . SER A 1 99 ? 2.556 3.656 -6.525 1.00 92.38 99 SER A CA 1
ATOM 814 C C . SER A 1 99 ? 2.843 2.295 -7.147 1.00 92.38 99 SER A C 1
ATOM 816 O O . SER A 1 99 ? 3.722 2.195 -7.990 1.00 92.38 99 SER A O 1
ATOM 818 N N . ALA A 1 100 ? 2.089 1.254 -6.812 1.00 92.38 100 ALA A N 1
ATOM 819 C CA . ALA A 1 100 ? 2.220 -0.037 -7.475 1.00 92.38 100 ALA A CA 1
ATOM 820 C C . ALA A 1 100 ? 1.667 -0.036 -8.912 1.00 92.38 100 ALA A C 1
ATOM 822 O O . ALA A 1 100 ? 2.100 -0.840 -9.725 1.00 92.38 100 ALA A O 1
ATOM 823 N N . GLN A 1 101 ? 0.718 0.850 -9.232 1.00 89.44 101 GLN A N 1
ATOM 824 C CA . GLN A 1 101 ? 0.157 0.970 -10.586 1.00 89.44 101 GLN A CA 1
ATOM 825 C C . GLN A 1 101 ? 0.869 2.025 -11.437 1.00 89.44 101 GLN A C 1
ATOM 827 O O . GLN A 1 101 ? 0.964 1.878 -12.650 1.00 89.44 101 GLN A O 1
ATOM 832 N N . PHE A 1 102 ? 1.330 3.107 -10.810 1.00 88.88 102 PHE A N 1
ATOM 833 C CA . PHE A 1 102 ? 1.799 4.314 -11.492 1.00 88.88 102 PHE A CA 1
ATOM 834 C C . PHE A 1 102 ? 3.165 4.792 -10.984 1.00 88.88 102 PHE A C 1
ATOM 836 O O . PHE A 1 102 ? 3.563 5.922 -11.253 1.00 88.88 102 PHE A O 1
ATOM 843 N N . CYS A 1 103 ? 3.890 3.967 -10.229 1.00 87.38 103 CYS A N 1
ATOM 844 C CA . CYS A 1 103 ? 5.205 4.291 -9.675 1.00 87.38 103 CYS A CA 1
ATOM 845 C C . CYS A 1 103 ? 5.206 5.618 -8.889 1.00 87.38 103 CYS A C 1
ATOM 847 O O . CYS A 1 103 ? 4.514 5.770 -7.880 1.00 87.38 103 CYS A O 1
ATOM 849 N N . ASN A 1 104 ? 6.013 6.580 -9.319 1.00 82.56 104 ASN A N 1
ATOM 850 C CA . ASN A 1 104 ? 6.109 7.927 -8.768 1.00 82.56 104 ASN A CA 1
ATOM 851 C C . ASN A 1 104 ? 5.618 8.989 -9.769 1.00 82.56 104 ASN A C 1
ATOM 853 O O . ASN A 1 104 ? 5.987 10.158 -9.643 1.00 82.56 104 ASN A O 1
ATOM 857 N N . VAL A 1 105 ? 4.797 8.596 -10.753 1.00 77.69 105 VAL A N 1
ATOM 858 C CA . VAL A 1 105 ? 4.248 9.516 -11.757 1.00 77.69 105 VAL A CA 1
ATOM 859 C C . VAL A 1 105 ? 3.429 10.604 -11.065 1.00 77.69 105 VAL A C 1
ATOM 861 O O . VAL A 1 105 ? 2.542 10.333 -10.251 1.00 77.69 105 VAL A O 1
ATOM 864 N N . ARG A 1 106 ? 3.745 11.858 -11.391 1.00 69.31 106 ARG A N 1
ATOM 865 C CA . ARG A 1 106 ? 3.044 13.048 -10.908 1.00 69.31 106 ARG A CA 1
ATOM 866 C C . ARG A 1 106 ? 2.126 13.550 -12.020 1.00 69.31 106 ARG A C 1
ATOM 868 O O . ARG A 1 106 ? 2.544 13.626 -13.167 1.00 69.31 106 ARG A O 1
ATOM 875 N N . PHE A 1 107 ? 0.887 13.882 -11.666 1.00 64.75 107 PHE A N 1
ATOM 876 C CA . PHE A 1 107 ? -0.119 14.419 -12.597 1.00 64.75 107 PHE A CA 1
ATOM 877 C C . PHE A 1 107 ? -0.274 15.946 -12.497 1.00 64.75 107 PHE A C 1
ATOM 879 O O . PHE A 1 107 ? -1.195 16.501 -13.084 1.00 64.75 107 PHE A O 1
ATOM 886 N N . ALA A 1 108 ? 0.582 16.614 -11.719 1.00 63.28 108 ALA A N 1
ATOM 887 C CA . ALA A 1 108 ? 0.611 18.066 -11.593 1.00 63.28 108 ALA A CA 1
ATOM 888 C C . ALA A 1 108 ? 1.914 18.600 -12.199 1.00 63.28 108 ALA A C 1
ATOM 890 O O . ALA A 1 108 ? 2.980 18.044 -11.921 1.00 63.28 108 ALA A O 1
ATOM 891 N N . ASP A 1 109 ? 1.799 19.663 -12.997 1.00 54.38 109 ASP A N 1
ATOM 892 C CA . ASP A 1 109 ? 2.922 20.331 -13.672 1.00 54.38 109 ASP A CA 1
ATOM 893 C C . ASP A 1 109 ? 3.845 21.059 -12.685 1.00 54.38 109 ASP A C 1
ATOM 895 O O . ASP A 1 109 ? 5.042 21.215 -12.931 1.00 54.38 109 ASP A O 1
ATOM 899 N N . ASP A 1 110 ? 3.309 21.444 -11.525 1.00 55.41 110 ASP A N 1
ATOM 900 C CA . ASP A 1 110 ? 4.072 22.119 -10.489 1.00 55.41 110 ASP A CA 1
ATOM 901 C C . ASP A 1 110 ? 4.774 21.106 -9.586 1.00 55.41 110 ASP A C 1
ATOM 903 O O . ASP A 1 110 ? 4.162 20.271 -8.908 1.00 55.41 110 ASP A O 1
ATOM 907 N N . VAL A 1 111 ? 6.101 21.222 -9.536 1.00 54.41 111 VAL A N 1
ATOM 908 C CA . VAL A 1 111 ? 6.916 20.630 -8.479 1.00 54.41 111 VAL A CA 1
ATOM 909 C C . VAL A 1 111 ? 6.399 21.207 -7.168 1.00 54.41 111 VAL A C 1
ATOM 911 O O . VAL A 1 111 ? 6.790 22.307 -6.802 1.00 54.41 111 VAL A O 1
ATOM 914 N N . ILE A 1 112 ? 5.531 20.489 -6.447 1.00 53.41 112 ILE A N 1
ATOM 915 C CA . ILE A 1 112 ? 5.359 20.736 -5.015 1.00 53.41 112 ILE A CA 1
ATOM 916 C C . ILE A 1 112 ? 6.729 20.413 -4.433 1.00 53.41 112 ILE A C 1
ATOM 918 O O . ILE A 1 112 ? 7.088 19.228 -4.396 1.00 53.41 112 ILE A O 1
ATOM 922 N N . PRO A 1 113 ? 7.530 21.416 -4.031 1.00 51.38 113 PRO A N 1
ATOM 923 C CA . PRO A 1 113 ? 8.786 21.129 -3.393 1.00 51.38 113 PRO A CA 1
ATOM 924 C C . PRO A 1 113 ? 8.387 20.404 -2.116 1.00 51.38 113 PRO A C 1
ATOM 926 O O . PRO A 1 113 ? 7.691 20.939 -1.250 1.00 51.38 113 PRO A O 1
ATOM 929 N N . ASN A 1 114 ? 8.800 19.150 -2.001 1.00 52.97 114 ASN A N 1
ATOM 930 C CA . ASN A 1 114 ? 9.056 18.567 -0.703 1.00 52.97 114 ASN A CA 1
ATOM 931 C C . ASN A 1 114 ? 9.765 19.657 0.121 1.00 52.97 114 ASN A C 1
ATOM 933 O O . ASN A 1 114 ? 10.659 20.325 -0.388 1.00 52.97 114 ASN A O 1
ATOM 937 N N . ILE A 1 115 ? 9.343 19.872 1.371 1.00 51.97 115 ILE A N 1
ATOM 938 C CA . ILE A 1 115 ? 9.872 20.912 2.285 1.00 51.97 115 ILE A CA 1
ATOM 939 C C . ILE A 1 115 ? 11.421 20.924 2.367 1.00 51.97 115 ILE A C 1
ATOM 941 O O . ILE A 1 115 ? 12.017 21.895 2.817 1.00 51.97 115 ILE A O 1
ATOM 945 N N . TYR A 1 116 ? 12.070 19.866 1.881 1.00 50.53 116 TYR A N 1
ATOM 946 C CA . TYR A 1 116 ? 13.511 19.674 1.777 1.00 50.53 116 TYR A CA 1
ATOM 947 C C . TYR A 1 116 ? 14.171 20.193 0.482 1.00 50.53 116 TYR A C 1
ATOM 949 O O . TYR A 1 116 ? 15.390 20.112 0.362 1.00 50.53 116 TYR A O 1
ATOM 957 N N . GLY A 1 117 ? 13.421 20.745 -0.478 1.00 50.81 117 GLY A N 1
ATOM 958 C CA . GLY A 1 117 ? 13.963 21.190 -1.765 1.00 50.81 117 GLY A CA 1
ATOM 959 C C . GLY A 1 117 ? 14.715 20.080 -2.515 1.00 50.81 117 GLY A C 1
ATOM 960 O O . GLY A 1 117 ? 14.527 18.894 -2.263 1.00 50.81 117 GLY A O 1
ATOM 961 N N . TRP A 1 118 ? 15.611 20.471 -3.423 1.00 48.69 118 TRP A N 1
ATOM 962 C CA . TRP A 1 118 ? 16.487 19.596 -4.223 1.00 48.69 118 TRP A CA 1
ATOM 963 C C . TRP A 1 118 ? 17.509 18.789 -3.396 1.00 48.69 118 TRP A C 1
ATOM 965 O O . TRP A 1 118 ? 18.361 18.100 -3.957 1.00 48.69 118 TRP A O 1
ATOM 975 N N . MET A 1 119 ? 17.465 18.888 -2.065 1.00 49.00 119 MET A N 1
ATOM 976 C CA . MET A 1 119 ? 18.294 18.098 -1.168 1.00 49.00 119 MET A CA 1
ATOM 977 C C . MET A 1 119 ? 17.700 16.692 -1.090 1.00 49.00 119 MET A C 1
ATOM 979 O O . MET A 1 119 ? 16.751 16.425 -0.352 1.00 49.00 119 MET A O 1
ATOM 983 N 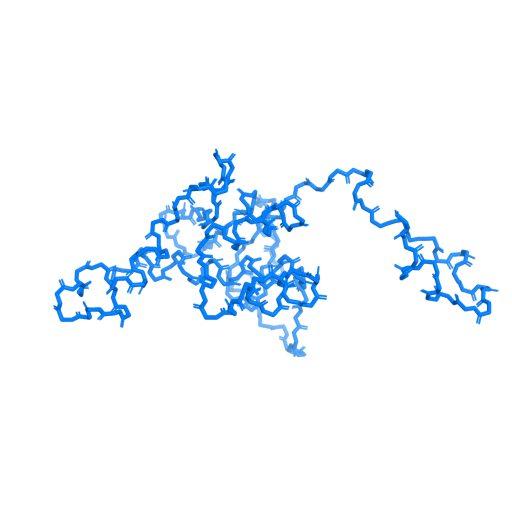N . SER A 1 120 ? 18.260 15.790 -1.895 1.00 54.50 120 SER A N 1
ATOM 984 C CA . SER A 1 120 ? 17.967 14.365 -1.806 1.00 54.50 120 SER A CA 1
ATOM 985 C C . SER A 1 120 ? 18.221 13.904 -0.372 1.00 54.50 120 SER A C 1
ATOM 987 O O . SER A 1 120 ? 19.352 13.954 0.111 1.00 54.50 120 SER A O 1
ATOM 989 N N . LEU A 1 121 ? 17.172 13.467 0.324 1.00 62.97 121 LEU A N 1
ATOM 990 C CA . LEU A 1 121 ? 17.344 12.696 1.548 1.00 62.97 121 LEU A CA 1
ATOM 991 C C . LEU A 1 121 ? 18.090 11.414 1.149 1.00 62.97 121 LEU A C 1
ATOM 993 O O . LEU A 1 121 ? 17.591 10.654 0.321 1.00 62.97 121 LEU A O 1
ATOM 997 N N . ASP A 1 122 ? 19.286 11.193 1.694 1.00 66.12 122 ASP A N 1
ATOM 998 C CA . ASP A 1 122 ? 20.082 9.973 1.480 1.00 66.12 122 ASP A CA 1
ATOM 999 C C . ASP A 1 122 ? 19.512 8.808 2.312 1.00 66.12 122 ASP A C 1
ATOM 1001 O O . ASP A 1 122 ? 20.142 8.248 3.206 1.00 66.12 122 ASP A O 1
ATOM 1005 N N . ASP A 1 123 ? 18.223 8.530 2.113 1.00 73.50 123 ASP A N 1
ATOM 1006 C CA . ASP A 1 123 ? 17.453 7.537 2.861 1.00 73.50 123 ASP A CA 1
ATOM 1007 C C . ASP A 1 123 ? 17.175 6.265 2.038 1.00 73.50 123 ASP A C 1
ATOM 1009 O O . ASP A 1 123 ? 16.536 5.345 2.550 1.00 73.50 123 ASP A O 1
ATOM 1013 N N . ASN A 1 124 ? 17.674 6.179 0.796 1.00 79.88 124 ASN A N 1
ATOM 1014 C CA . ASN A 1 124 ? 17.369 5.128 -0.188 1.00 79.88 124 ASN A CA 1
ATOM 1015 C C . ASN A 1 124 ? 15.865 4.959 -0.493 1.00 79.88 124 ASN A C 1
ATOM 1017 O O . ASN A 1 124 ? 15.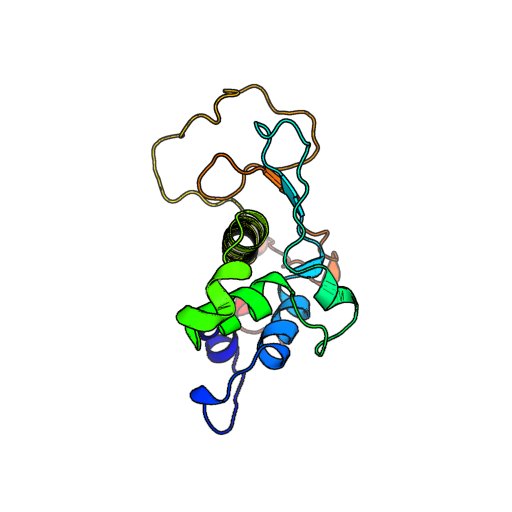426 3.883 -0.908 1.00 79.88 124 ASN A O 1
ATOM 1021 N N . LEU A 1 125 ? 15.054 5.997 -0.275 1.00 82.19 125 LEU A N 1
ATOM 1022 C CA . LEU A 1 125 ? 13.652 6.040 -0.686 1.00 82.19 125 LEU A CA 1
ATOM 1023 C C . LEU A 1 125 ? 13.479 6.936 -1.920 1.00 82.19 125 LEU A C 1
ATOM 1025 O O . LEU A 1 125 ? 14.359 7.687 -2.338 1.00 82.19 125 LEU A O 1
ATOM 1029 N N . SER A 1 126 ? 12.305 6.851 -2.525 1.00 84.44 126 SER A N 1
ATOM 1030 C CA . SER A 1 126 ? 11.851 7.753 -3.576 1.00 84.44 126 SER A CA 1
ATOM 1031 C C . SER A 1 126 ? 10.747 8.657 -3.048 1.00 84.44 126 SER A C 1
ATOM 1033 O O . SER A 1 126 ? 10.116 8.367 -2.029 1.00 84.44 126 SER A O 1
ATOM 1035 N N . ASP A 1 127 ? 10.469 9.746 -3.754 1.00 83.56 127 ASP A N 1
ATOM 1036 C CA . ASP A 1 127 ? 9.248 10.498 -3.495 1.00 83.56 127 ASP A CA 1
ATOM 1037 C C . ASP A 1 127 ? 8.037 9.674 -3.932 1.00 83.56 127 ASP A C 1
ATOM 1039 O O . ASP A 1 127 ? 8.009 9.120 -5.034 1.00 83.56 127 ASP A O 1
ATOM 1043 N N . ALA A 1 128 ? 7.030 9.602 -3.067 1.00 83.25 128 ALA A N 1
ATOM 1044 C CA . ALA A 1 128 ? 5.762 8.993 -3.419 1.00 83.25 128 ALA A CA 1
ATOM 1045 C C . ALA A 1 128 ? 4.903 9.952 -4.261 1.00 83.25 128 ALA A C 1
ATOM 1047 O O . ALA A 1 128 ? 5.186 11.150 -4.376 1.00 83.25 128 ALA A O 1
ATOM 1048 N N . ILE A 1 129 ? 3.819 9.425 -4.833 1.00 82.56 129 ILE A N 1
ATOM 1049 C CA . ILE A 1 129 ? 2.838 10.231 -5.567 1.00 82.56 129 ILE A CA 1
ATOM 1050 C C . ILE A 1 129 ? 2.190 11.238 -4.603 1.00 82.56 129 ILE A C 1
ATOM 1052 O O . ILE A 1 129 ? 1.669 10.850 -3.560 1.00 82.56 129 ILE A O 1
ATOM 1056 N N . GLY A 1 130 ? 2.212 12.526 -4.966 1.00 71.75 130 GLY A N 1
ATOM 1057 C CA . GLY A 1 130 ? 1.552 13.596 -4.210 1.00 71.75 130 GLY A CA 1
ATOM 1058 C C . GLY A 1 130 ? 2.168 13.857 -2.831 1.00 71.75 130 GLY A C 1
ATOM 1059 O O . GLY A 1 130 ? 1.477 13.669 -1.838 1.00 71.75 130 GLY A O 1
ATOM 1060 N N . ALA A 1 131 ? 3.451 14.258 -2.793 1.00 68.75 131 ALA A N 1
ATOM 1061 C CA . ALA A 1 131 ? 4.241 14.718 -1.630 1.00 68.75 131 ALA A CA 1
ATOM 1062 C C . ALA A 1 131 ? 3.412 15.141 -0.385 1.00 68.75 131 ALA A C 1
ATOM 1064 O O . ALA A 1 131 ? 2.399 15.820 -0.538 1.00 68.75 131 ALA A O 1
ATOM 1065 N N . PRO A 1 132 ? 3.836 14.823 0.862 1.00 78.12 132 PRO A N 1
ATOM 1066 C CA . PRO A 1 132 ? 5.235 14.766 1.311 1.00 78.12 132 PRO A CA 1
ATOM 1067 C C . PRO A 1 132 ? 5.744 13.368 1.718 1.00 78.12 132 PRO A C 1
ATOM 1069 O O . PRO A 1 132 ? 6.705 13.257 2.481 1.00 78.12 132 PRO A O 1
ATOM 1072 N N . PHE A 1 133 ? 5.097 12.291 1.273 1.00 86.00 133 PHE A N 1
ATOM 1073 C CA . PHE A 1 133 ? 5.490 10.928 1.643 1.00 86.00 133 PHE A CA 1
ATOM 1074 C C . PHE A 1 133 ? 6.709 10.440 0.849 1.00 86.00 133 PHE A C 1
ATOM 1076 O O . PHE A 1 133 ? 6.824 10.677 -0.353 1.00 86.00 133 PHE A O 1
ATOM 1083 N N . ARG A 1 134 ? 7.594 9.703 1.524 1.00 87.81 134 ARG A N 1
ATOM 1084 C CA . ARG A 1 134 ? 8.694 8.940 0.922 1.00 87.81 134 ARG A CA 1
ATOM 1085 C C . ARG A 1 134 ? 8.276 7.478 0.823 1.00 87.81 134 ARG A C 1
ATOM 1087 O O . ARG A 1 134 ? 7.604 6.974 1.724 1.00 87.81 134 ARG A O 1
ATOM 1094 N N . ILE A 1 135 ? 8.673 6.785 -0.234 1.00 90.88 135 ILE A N 1
ATOM 1095 C CA . ILE A 1 135 ? 8.297 5.393 -0.478 1.00 90.88 135 ILE A CA 1
ATOM 1096 C C . ILE A 1 135 ? 9.509 4.546 -0.854 1.00 90.88 135 ILE A C 1
ATOM 1098 O O . ILE A 1 135 ? 10.373 4.966 -1.620 1.00 90.88 135 ILE A O 1
ATOM 1102 N N . LYS A 1 136 ? 9.565 3.337 -0.304 1.00 93.31 136 LYS A N 1
ATOM 1103 C CA . LYS A 1 136 ? 10.475 2.275 -0.712 1.00 93.31 136 LYS A CA 1
ATOM 1104 C C . LYS A 1 136 ? 9.715 1.329 -1.634 1.00 93.31 136 LYS A C 1
ATOM 1106 O O . LYS A 1 136 ? 8.734 0.715 -1.207 1.00 93.31 136 LYS A O 1
ATOM 1111 N N . PHE A 1 137 ? 10.173 1.229 -2.876 1.00 92.94 137 PHE A N 1
ATOM 1112 C CA . PHE A 1 137 ? 9.641 0.285 -3.852 1.00 92.94 137 PHE A CA 1
ATOM 1113 C C . PHE A 1 137 ? 10.111 -1.152 -3.558 1.00 92.94 137 PHE A C 1
ATOM 1115 O O . PHE A 1 137 ? 11.158 -1.343 -2.928 1.00 92.94 137 PHE A O 1
ATOM 1122 N N . PRO A 1 138 ? 9.339 -2.164 -3.987 1.00 93.62 138 PRO A N 1
ATOM 1123 C CA . PRO A 1 138 ? 9.750 -3.559 -3.942 1.00 93.62 138 PRO A CA 1
ATOM 1124 C C . PRO A 1 138 ? 10.941 -3.802 -4.872 1.00 93.62 138 PRO A C 1
ATOM 1126 O O . PRO A 1 138 ? 11.221 -3.018 -5.782 1.00 93.62 138 PRO A O 1
ATOM 1129 N N . ILE A 1 139 ? 11.620 -4.924 -4.654 1.00 89.50 139 ILE A N 1
ATOM 1130 C CA . ILE A 1 139 ? 12.626 -5.419 -5.592 1.00 89.50 139 ILE A CA 1
ATOM 1131 C C . ILE A 1 139 ? 11.915 -6.411 -6.505 1.00 89.50 139 ILE A C 1
ATOM 1133 O O . ILE A 1 139 ? 11.511 -7.482 -6.057 1.00 89.50 139 ILE A O 1
ATOM 1137 N N . TYR A 1 140 ? 11.746 -6.030 -7.768 1.00 86.88 140 TYR A N 1
ATOM 1138 C CA . TYR A 1 140 ? 11.163 -6.902 -8.783 1.00 86.88 140 TYR A CA 1
ATOM 1139 C C . TYR A 1 140 ? 12.220 -7.901 -9.283 1.00 86.88 140 TYR A C 1
ATOM 1141 O O . TYR A 1 140 ? 13.332 -7.455 -9.604 1.00 86.88 140 TYR A O 1
ATOM 1149 N N . PRO A 1 141 ? 11.902 -9.208 -9.354 1.00 87.75 141 PRO A N 1
ATOM 1150 C CA . PRO A 1 141 ? 12.739 -10.203 -10.023 1.00 87.75 141 PRO A CA 1
ATOM 1151 C C . PRO A 1 141 ? 13.006 -9.813 -11.481 1.00 87.75 141 PRO A C 1
ATOM 1153 O O . PRO A 1 141 ? 12.144 -9.218 -12.124 1.00 87.75 141 PRO A O 1
ATOM 1156 N N . ASP A 1 142 ? 14.201 -10.102 -11.998 1.00 85.44 142 ASP A N 1
ATOM 1157 C CA . ASP A 1 142 ? 14.574 -9.709 -13.365 1.00 85.44 142 ASP A CA 1
ATOM 1158 C C . ASP A 1 142 ? 13.731 -10.421 -14.433 1.00 85.44 142 ASP A C 1
ATOM 1160 O O . ASP A 1 142 ? 13.438 -9.829 -15.465 1.00 85.44 142 ASP A O 1
ATOM 1164 N N . ASP A 1 143 ? 13.288 -11.647 -14.159 1.00 84.56 143 ASP A N 1
ATOM 1165 C CA . ASP A 1 143 ? 12.402 -12.450 -15.005 1.00 84.56 143 ASP A CA 1
ATOM 1166 C C . ASP A 1 143 ? 10.948 -11.955 -15.024 1.00 84.56 143 ASP A C 1
ATOM 1168 O O . ASP A 1 143 ? 10.219 -12.231 -15.973 1.00 84.56 143 ASP A O 1
ATOM 1172 N N . GLU A 1 144 ? 10.529 -11.187 -14.014 1.00 79.94 144 GLU A N 1
ATOM 1173 C CA . GLU A 1 144 ? 9.210 -10.541 -13.971 1.00 79.94 144 GLU A CA 1
ATOM 1174 C C . GLU A 1 144 ? 9.221 -9.109 -14.538 1.00 79.94 144 GLU A C 1
ATOM 1176 O O . GLU A 1 144 ? 8.169 -8.472 -14.659 1.00 79.94 144 GLU A O 1
ATOM 1181 N N . LYS A 1 145 ? 10.395 -8.564 -14.887 1.00 78.19 145 LYS A N 1
ATOM 1182 C CA . LYS A 1 145 ? 10.493 -7.245 -15.522 1.00 78.19 145 LYS A CA 1
ATOM 1183 C C . LYS A 1 145 ? 10.165 -7.359 -17.004 1.00 78.19 145 LYS A C 1
ATOM 1185 O O . LYS A 1 145 ? 10.656 -8.238 -17.703 1.00 78.19 145 LYS A O 1
ATOM 1190 N N . TYR A 1 146 ? 9.383 -6.405 -17.500 1.00 70.06 146 TYR A N 1
ATOM 1191 C CA . TYR A 1 146 ? 9.198 -6.248 -18.938 1.00 70.06 146 TYR A CA 1
ATOM 1192 C C . TYR A 1 146 ? 10.545 -5.976 -19.608 1.00 70.06 146 TYR A C 1
ATOM 1194 O O . TYR A 1 146 ? 11.246 -5.034 -19.229 1.00 70.06 146 TYR A O 1
ATOM 1202 N N . ASP A 1 147 ? 10.868 -6.759 -20.633 1.00 69.25 147 ASP A N 1
ATOM 1203 C CA . ASP A 1 147 ? 11.969 -6.445 -21.532 1.00 69.25 147 ASP A CA 1
ATOM 1204 C C . ASP A 1 147 ? 11.511 -5.352 -22.512 1.00 69.25 147 ASP A C 1
ATOM 1206 O O . ASP A 1 147 ? 10.518 -5.506 -23.231 1.00 69.25 147 ASP A O 1
ATOM 1210 N N . PHE A 1 148 ? 12.191 -4.205 -22.498 1.00 68.44 148 PHE A N 1
ATOM 1211 C CA . PHE A 1 148 ? 11.889 -3.071 -23.370 1.00 68.44 148 PHE A CA 1
ATOM 1212 C C . PHE A 1 148 ? 13.109 -2.734 -24.227 1.00 68.44 148 PHE A C 1
ATOM 1214 O O . PHE A 1 148 ? 13.955 -1.917 -23.863 1.00 68.44 148 PHE A O 1
ATOM 1221 N N . SER A 1 149 ? 13.167 -3.342 -25.410 1.00 72.56 149 SER A N 1
ATOM 1222 C CA . SER A 1 149 ? 14.177 -3.056 -26.431 1.00 72.56 149 SER A CA 1
ATOM 1223 C C . SER A 1 149 ? 13.639 -2.019 -27.422 1.00 72.56 149 SER A C 1
ATOM 1225 O O . SER A 1 149 ? 13.000 -2.354 -28.422 1.00 72.56 149 SER A O 1
ATOM 1227 N N . TRP A 1 150 ? 13.872 -0.726 -27.155 1.00 70.31 150 TRP A N 1
ATOM 1228 C CA . TRP A 1 150 ? 13.391 0.353 -28.037 1.00 70.31 150 TRP A CA 1
ATOM 1229 C C . TRP A 1 150 ? 13.884 0.198 -29.480 1.00 70.31 150 TRP A C 1
ATOM 1231 O O . TRP A 1 150 ? 13.129 0.452 -30.416 1.00 70.31 150 TRP A O 1
ATOM 1241 N N . SER A 1 151 ? 15.122 -0.269 -29.660 1.00 78.00 151 SER A N 1
ATOM 1242 C CA . SER A 1 151 ? 15.725 -0.548 -30.967 1.00 78.00 151 SER A CA 1
ATOM 1243 C C . SER A 1 151 ? 14.961 -1.587 -31.788 1.00 78.00 151 SER A C 1
ATOM 1245 O O . SER A 1 151 ? 14.959 -1.505 -33.012 1.00 78.00 151 SER A O 1
ATOM 1247 N N . GLU A 1 152 ? 14.301 -2.549 -31.140 1.00 75.19 152 GLU A N 1
ATOM 1248 C CA . GLU A 1 152 ? 13.466 -3.549 -31.817 1.00 75.19 152 GLU A CA 1
ATOM 1249 C C . GLU A 1 152 ? 12.055 -3.031 -32.099 1.00 75.19 152 GLU A C 1
ATOM 1251 O O . GLU A 1 152 ? 11.441 -3.380 -33.107 1.00 75.19 152 GLU A O 1
ATOM 1256 N N . ILE A 1 153 ? 11.529 -2.202 -31.198 1.00 74.75 153 ILE A N 1
ATOM 1257 C CA . ILE A 1 153 ? 10.148 -1.720 -31.240 1.00 74.75 153 ILE A CA 1
ATOM 1258 C C . ILE A 1 153 ? 9.998 -0.602 -32.278 1.00 74.75 153 ILE A C 1
ATOM 1260 O O . ILE A 1 153 ? 9.029 -0.607 -33.040 1.00 74.75 153 ILE A O 1
ATOM 1264 N N . CYS A 1 154 ? 10.962 0.322 -32.358 1.00 78.12 154 CYS A N 1
ATOM 1265 C CA . CYS A 1 154 ? 10.871 1.524 -33.191 1.00 78.12 154 CYS A CA 1
ATOM 1266 C C . CYS A 1 154 ? 10.831 1.247 -34.702 1.00 78.12 154 CYS A C 1
ATOM 1268 O O . CYS A 1 154 ? 10.352 2.091 -35.455 1.00 78.12 154 CYS A O 1
ATOM 1270 N N . MET A 1 155 ? 11.308 0.077 -35.137 1.00 78.06 155 MET A N 1
ATOM 1271 C CA . MET A 1 155 ? 11.325 -0.335 -36.546 1.00 78.06 155 MET A CA 1
ATOM 1272 C C . MET A 1 155 ? 10.215 -1.327 -36.913 1.00 78.06 155 MET A C 1
ATOM 1274 O O . MET A 1 155 ? 10.144 -1.768 -38.056 1.00 78.06 155 MET A O 1
ATOM 1278 N N . SER A 1 156 ? 9.367 -1.721 -35.961 1.00 77.25 156 SER A N 1
ATOM 1279 C CA . SER A 1 156 ? 8.309 -2.698 -36.219 1.00 77.25 156 SER A CA 1
ATOM 1280 C C . SER A 1 156 ? 7.027 -2.032 -36.729 1.00 77.25 156 SER A C 1
ATOM 1282 O O . SER A 1 156 ? 6.618 -0.989 -36.224 1.00 77.25 156 SER A O 1
ATOM 1284 N N . ASP A 1 157 ? 6.338 -2.676 -37.677 1.00 79.56 157 ASP A N 1
ATOM 1285 C CA . ASP A 1 157 ? 5.055 -2.189 -38.217 1.00 79.56 157 ASP A CA 1
ATOM 1286 C C . ASP A 1 157 ? 3.922 -2.182 -37.172 1.00 79.56 157 ASP A C 1
ATOM 1288 O O . ASP A 1 157 ? 2.888 -1.540 -37.354 1.00 79.56 157 ASP A O 1
ATOM 1292 N N . ASN A 1 158 ? 4.093 -2.918 -36.067 1.00 73.25 158 ASN A N 1
ATOM 1293 C CA . ASN A 1 158 ? 3.148 -2.948 -34.956 1.00 73.25 158 ASN A CA 1
ATOM 1294 C C . ASN A 1 158 ? 3.883 -3.069 -33.603 1.00 73.25 158 ASN A C 1
ATOM 1296 O O . ASN A 1 158 ? 3.953 -4.166 -33.031 1.00 73.25 158 ASN A O 1
ATOM 1300 N N . PRO A 1 159 ? 4.405 -1.946 -33.074 1.00 65.31 159 PRO A N 1
ATOM 1301 C CA . PRO A 1 159 ? 5.268 -1.909 -31.887 1.00 65.31 159 PRO A CA 1
ATOM 1302 C C . PRO A 1 159 ? 4.608 -2.424 -30.610 1.00 65.31 159 PRO A C 1
ATOM 1304 O O . PRO A 1 159 ? 5.286 -2.850 -29.679 1.00 65.31 159 PRO A O 1
ATOM 1307 N N . TYR A 1 160 ? 3.279 -2.439 -30.572 1.00 64.31 160 TYR A N 1
ATOM 1308 C CA . TYR A 1 160 ? 2.519 -2.823 -29.390 1.00 64.31 160 TYR A CA 1
ATOM 1309 C C . TYR A 1 160 ? 2.105 -4.301 -29.388 1.00 64.31 160 TYR A C 1
ATOM 1311 O O . TYR A 1 160 ? 1.654 -4.810 -28.364 1.00 64.31 160 TYR A O 1
ATOM 1319 N N . ARG A 1 161 ? 2.281 -5.032 -30.499 1.00 63.28 161 ARG A N 1
ATOM 1320 C CA . ARG A 1 161 ? 1.797 -6.418 -30.627 1.00 63.28 161 ARG A CA 1
ATOM 1321 C C . ARG A 1 161 ? 2.504 -7.402 -29.690 1.00 63.28 161 ARG A C 1
ATOM 1323 O O . ARG A 1 161 ? 1.843 -8.312 -29.197 1.00 63.28 161 ARG A O 1
ATOM 1330 N N . LYS A 1 162 ? 3.807 -7.229 -29.437 1.00 57.31 162 LYS A N 1
ATOM 1331 C CA . LYS A 1 162 ? 4.567 -8.078 -28.496 1.00 57.31 162 LYS A CA 1
ATOM 1332 C C . LYS A 1 162 ? 4.168 -7.838 -27.034 1.00 57.31 162 LYS A C 1
ATOM 1334 O O . LYS A 1 162 ? 4.227 -8.761 -26.241 1.00 57.31 162 LYS A O 1
ATOM 1339 N N . ILE A 1 163 ? 3.735 -6.624 -26.687 1.00 55.62 163 ILE A N 1
ATOM 1340 C CA . ILE A 1 163 ? 3.443 -6.235 -25.297 1.00 55.62 163 ILE A CA 1
ATOM 1341 C C . ILE A 1 163 ? 2.130 -6.860 -24.794 1.00 55.62 163 ILE A C 1
ATOM 1343 O O . ILE A 1 163 ? 2.015 -7.179 -23.616 1.00 55.62 163 ILE A O 1
ATOM 1347 N N . PHE A 1 164 ? 1.142 -7.053 -25.674 1.00 50.50 164 PHE A N 1
ATOM 1348 C CA . PHE A 1 164 ? -0.195 -7.536 -25.291 1.00 50.50 164 PHE A CA 1
ATOM 1349 C C . PHE A 1 164 ? -0.466 -9.015 -25.618 1.00 50.50 164 PHE A C 1
ATOM 1351 O O . PHE A 1 164 ? -1.550 -9.502 -25.313 1.00 50.50 164 PHE A O 1
ATOM 1358 N N . ASN A 1 165 ? 0.495 -9.722 -26.223 1.00 45.38 165 ASN A N 1
ATOM 1359 C CA . ASN A 1 165 ? 0.434 -11.164 -26.486 1.00 45.38 165 ASN A CA 1
ATOM 1360 C C . ASN A 1 165 ? 1.596 -11.859 -25.760 1.00 45.38 165 ASN A C 1
ATOM 1362 O O . ASN A 1 165 ? 2.536 -12.322 -26.403 1.00 45.38 165 ASN A O 1
ATOM 1366 N N . ALA A 1 166 ? 1.567 -11.855 -24.430 1.00 39.31 166 ALA A N 1
ATOM 1367 C CA . ALA A 1 166 ? 2.390 -12.760 -23.638 1.00 39.31 166 ALA A CA 1
ATOM 1368 C C . ALA A 1 166 ? 1.524 -13.986 -23.306 1.00 39.31 166 ALA A C 1
ATOM 1370 O O . ALA A 1 166 ? 0.475 -13.827 -22.676 1.00 39.31 166 ALA A O 1
ATOM 1371 N N . ASP A 1 167 ? 1.931 -15.148 -23.824 1.00 35.66 167 ASP A N 1
ATOM 1372 C CA . ASP A 1 167 ? 1.437 -16.473 -23.421 1.00 35.66 167 ASP A CA 1
ATOM 1373 C C . ASP A 1 167 ? 1.817 -16.787 -21.963 1.00 35.66 167 ASP A C 1
ATOM 1375 O O . ASP A 1 167 ? 2.921 -16.369 -21.537 1.00 35.66 167 ASP A O 1
#

Radius of gyration: 18.92 Å; Cα contacts (8 Å, |Δi|>4): 177; chains: 1; bounding box: 42×39×57 Å

Mean predicted aligned error: 8.72 Å

Sequence (167 aa):
MKNILMKNGYRRSDDRDLNMSDYAILNKSHFLSQFEVTMPNWTGRCKVAPFKAWREGIDSKLPWYAAYNHVKHNRQEKFNEATLKNATFALCGLLVLYSAQFCNVRFADDVIPNIYGWMSLDDNLSDAIGAPFRIKFPIYPDDEKYDFSWSEICMSDNPYRKIFNAD

Solvent-accessible surface area (backbone atoms only — not comparable to full-atom values): 10191 Å² total; per-residue (Å²): 109,69,69,59,43,50,75,69,70,55,82,65,98,50,79,86,68,68,49,70,47,67,56,39,55,50,37,74,84,49,42,47,38,56,32,38,35,34,43,80,88,42,91,79,67,53,74,46,47,57,37,40,52,47,73,80,34,48,82,44,72,46,69,38,56,53,34,50,50,45,30,72,76,38,44,86,83,29,49,84,50,73,34,70,67,33,53,50,36,47,51,50,38,53,49,50,56,49,31,58,76,49,50,55,63,69,94,60,94,67,80,74,66,46,96,61,55,94,58,75,70,94,72,85,52,42,67,34,57,77,67,70,40,31,28,34,78,57,86,76,57,76,90,77,49,83,87,81,57,61,83,65,34,78,77,42,99,58,59,61,58,68,78,78,60,74,131

Secondary structure (DSSP, 8-state):
-HHHHHHTT---S-GGG--HHHHHTHHHHH-GGG-EEE-TT-TT--EE-TTGGGGS-TTPPPHHHHHHHHHHH-HHHHGGG--HHHHHHHHHHHHHHHHHHHTT----SS----TTTT---SSS-EEPSSSS-EEEPP---GGGSPP--HHHHTTSS-TTHHHH---